Protein AF-A0A645FQR2-F1 (afdb_monomer_lite)

Secondary structure (DSSP, 8-state):
-HHHHHHHHHHHHHHTTSHHHH-TTTGGGHHHHHHHHHHTGGGGGGG---S-----SSHHHHHHHHHHHHHHHHHHHTT---HHHHHHHHHHHHHHHHHHHHHHHHHHHHHHHHTT-

pLDDT: mean 91.31, std 8.26, range [50.12, 98.5]

Organism: NCBI:txid1076179

Foldseek 3Di:
DVVVVLVVLLVLLLCLLAQLS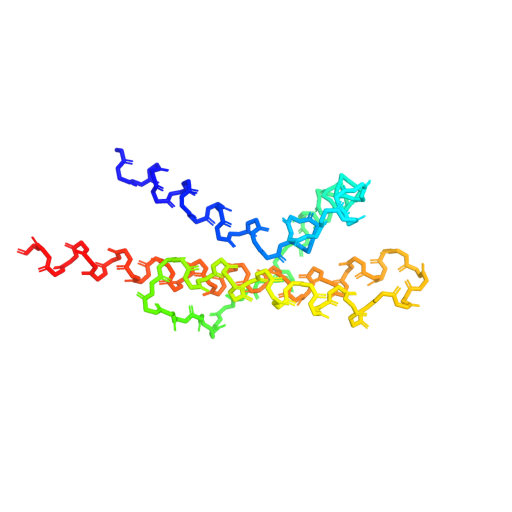LDVVSVVVRVVLVVVCVVCVVVCVVLDQPDDADADQDSVVSSVVNNVVNNVQLVVLVPPPPPNVSSVSSSSPSSNSSVRDSVNSVVNVCCVVVVVD

Structure (mmCIF, N/CA/C/O backbone):
data_AF-A0A645FQR2-F1
#
_entry.id   AF-A0A645FQR2-F1
#
loop_
_atom_site.group_PDB
_atom_site.id
_atom_site.type_symbol
_atom_site.label_atom_id
_atom_site.label_alt_id
_atom_site.label_comp_id
_atom_site.label_asym_id
_atom_site.label_entity_id
_atom_site.label_seq_id
_atom_site.pdbx_PDB_ins_code
_atom_site.Cartn_x
_atom_site.Cartn_y
_atom_site.Cartn_z
_atom_site.occupancy
_atom_site.B_iso_or_equiv
_atom_site.auth_seq_id
_atom_site.auth_comp_id
_atom_site.auth_asym_id
_atom_site.auth_atom_id
_atom_site.pdbx_PDB_model_num
ATOM 1 N N . MET A 1 1 ? -23.483 8.282 6.544 1.00 84.06 1 MET A N 1
ATOM 2 C CA . MET A 1 1 ? -22.256 9.113 6.582 1.00 84.06 1 MET A CA 1
ATOM 3 C C . MET A 1 1 ? -21.019 8.360 7.063 1.00 84.06 1 MET A C 1
ATOM 5 O O . MET A 1 1 ? -19.983 8.531 6.439 1.00 84.06 1 MET A O 1
ATOM 9 N N . ALA A 1 2 ? -21.091 7.517 8.104 1.00 92.44 2 ALA A N 1
ATOM 10 C CA . ALA A 1 2 ? -19.913 6.819 8.646 1.00 92.44 2 ALA A CA 1
ATOM 11 C C . ALA A 1 2 ? -19.062 6.091 7.582 1.00 92.44 2 ALA A C 1
ATOM 13 O O . ALA A 1 2 ? -17.867 6.347 7.478 1.00 92.44 2 ALA A O 1
ATOM 14 N N . MET A 1 3 ? -19.686 5.279 6.720 1.00 95.19 3 MET A N 1
ATOM 15 C CA . MET A 1 3 ? -18.964 4.547 5.667 1.00 95.19 3 MET A CA 1
ATOM 16 C C . MET A 1 3 ? -18.325 5.453 4.606 1.00 95.19 3 MET A C 1
ATOM 18 O O . MET A 1 3 ? -17.286 5.108 4.054 1.00 95.19 3 MET A O 1
ATOM 22 N N . THR A 1 4 ? -18.901 6.629 4.346 1.00 97.19 4 THR A N 1
ATOM 23 C CA . THR A 1 4 ? -18.323 7.619 3.425 1.00 97.19 4 THR A CA 1
ATOM 24 C C . THR A 1 4 ? -17.014 8.176 3.980 1.00 97.19 4 THR A C 1
ATOM 26 O O . THR A 1 4 ? -16.020 8.232 3.261 1.00 97.19 4 THR A O 1
ATOM 29 N N . TYR A 1 5 ? -16.987 8.538 5.267 1.00 96.69 5 TYR A N 1
ATOM 30 C CA . TYR A 1 5 ? -15.770 9.030 5.917 1.00 96.69 5 TYR A CA 1
ATOM 31 C C . TYR A 1 5 ? -14.733 7.931 6.129 1.00 96.69 5 TYR A C 1
ATOM 33 O O . TYR A 1 5 ? -13.548 8.190 5.944 1.00 96.69 5 TYR A O 1
ATOM 41 N N . LEU A 1 6 ? -15.162 6.702 6.434 1.00 96.44 6 LEU A N 1
ATOM 42 C CA . LEU A 1 6 ? -14.254 5.558 6.472 1.00 96.44 6 LEU A CA 1
ATOM 43 C C . LEU A 1 6 ? -13.594 5.342 5.105 1.00 96.44 6 LEU A C 1
ATOM 45 O O . LEU A 1 6 ? -12.381 5.179 5.042 1.00 96.44 6 LEU A O 1
ATOM 49 N N . GLY A 1 7 ? -14.373 5.418 4.019 1.00 97.81 7 GLY A N 1
ATOM 50 C CA . GLY A 1 7 ? -13.866 5.363 2.647 1.00 97.81 7 GLY A CA 1
ATOM 51 C C . GLY A 1 7 ? -12.825 6.447 2.355 1.00 97.81 7 GLY A C 1
ATOM 52 O O . GLY A 1 7 ? -11.746 6.144 1.854 1.00 97.81 7 GLY A O 1
ATOM 53 N N . ALA A 1 8 ? -13.109 7.697 2.729 1.00 97.25 8 ALA A N 1
ATOM 54 C CA . ALA A 1 8 ? -12.162 8.803 2.583 1.00 97.25 8 ALA A CA 1
ATOM 55 C C . ALA A 1 8 ? -10.878 8.603 3.414 1.00 97.25 8 ALA A C 1
ATOM 57 O O . ALA A 1 8 ? -9.786 8.912 2.944 1.00 97.25 8 ALA A O 1
ATOM 58 N N . ALA A 1 9 ? -10.988 8.051 4.625 1.00 96.62 9 ALA A N 1
ATOM 59 C CA . ALA A 1 9 ? -9.836 7.774 5.478 1.00 96.62 9 ALA A CA 1
ATOM 60 C C . ALA A 1 9 ? -8.941 6.670 4.893 1.00 96.62 9 ALA A C 1
ATOM 62 O O . ALA A 1 9 ? -7.728 6.853 4.786 1.00 96.62 9 ALA A O 1
ATOM 63 N N . VAL A 1 10 ? -9.521 5.545 4.453 1.00 98.00 10 VAL A N 1
ATOM 64 C CA . VAL A 1 10 ? -8.721 4.465 3.849 1.00 98.00 10 VAL A CA 1
ATOM 65 C C . VAL A 1 10 ? -8.164 4.839 2.481 1.00 98.00 10 VAL A C 1
ATOM 67 O O . VAL A 1 10 ? -7.110 4.332 2.118 1.00 98.00 10 VAL A O 1
ATOM 70 N N . HIS A 1 11 ? -8.795 5.763 1.754 1.00 97.25 11 HIS A N 1
ATOM 71 C CA . HIS A 1 11 ? -8.223 6.324 0.531 1.00 97.25 11 HIS A CA 1
ATOM 72 C C . HIS A 1 11 ? -6.865 6.998 0.797 1.00 97.25 11 HIS A C 1
ATOM 74 O O . HIS A 1 11 ? -5.898 6.700 0.104 1.00 97.25 11 HIS A O 1
ATOM 80 N N . LEU A 1 12 ? -6.739 7.798 1.864 1.00 96.94 12 LEU A N 1
ATOM 81 C CA . LEU A 1 12 ? -5.453 8.402 2.252 1.00 96.94 12 LEU A CA 1
ATOM 82 C C . LEU A 1 12 ? -4.403 7.347 2.643 1.00 96.94 12 LEU A C 1
ATOM 84 O O . LEU A 1 12 ? -3.225 7.468 2.298 1.00 96.94 12 LEU A O 1
ATOM 88 N N . ILE A 1 13 ? -4.824 6.282 3.332 1.00 97.88 13 ILE A N 1
ATOM 89 C CA . ILE A 1 13 ? -3.946 5.149 3.667 1.00 97.88 13 ILE A CA 1
ATOM 90 C C . ILE A 1 13 ? -3.472 4.437 2.394 1.00 97.88 13 ILE A C 1
ATOM 92 O O . ILE A 1 13 ? -2.301 4.071 2.300 1.00 97.88 13 ILE A O 1
ATOM 96 N N . GLN A 1 14 ? -4.338 4.267 1.397 1.00 97.19 14 GLN A N 1
ATOM 97 C CA . GLN A 1 14 ? -3.989 3.646 0.119 1.00 97.19 14 GLN A CA 1
ATOM 98 C C . GLN A 1 14 ? -3.032 4.526 -0.690 1.00 97.19 14 GLN A C 1
ATOM 100 O O . GLN A 1 14 ? -2.008 4.023 -1.155 1.00 97.19 14 GLN A O 1
ATOM 105 N N . ASP A 1 15 ? -3.286 5.830 -0.782 1.00 95.00 15 ASP A N 1
ATOM 106 C CA . ASP A 1 15 ? -2.410 6.773 -1.486 1.00 95.00 15 ASP A CA 1
ATOM 107 C C . ASP A 1 15 ? -1.002 6.800 -0.877 1.00 95.00 15 ASP A C 1
ATOM 109 O O . ASP A 1 15 ? -0.005 6.813 -1.598 1.00 95.00 15 ASP A O 1
ATOM 113 N N . SER A 1 16 ? -0.882 6.689 0.449 1.00 96.31 16 SER A N 1
ATOM 114 C CA . SER A 1 16 ? 0.429 6.627 1.111 1.00 96.31 16 SER A CA 1
ATOM 115 C C . SER A 1 16 ? 1.278 5.402 0.724 1.00 96.31 16 SER A C 1
ATOM 117 O O . SER A 1 16 ? 2.482 5.392 0.966 1.00 96.31 16 SER A O 1
ATOM 119 N N . THR A 1 17 ? 0.696 4.380 0.081 1.00 96.75 17 THR A N 1
ATOM 120 C CA . THR A 1 17 ? 1.452 3.232 -0.459 1.00 96.75 17 THR A CA 1
ATOM 121 C C . THR A 1 17 ? 2.096 3.503 -1.816 1.00 96.75 17 THR A C 1
ATOM 123 O O . THR A 1 17 ? 2.957 2.737 -2.255 1.00 96.75 17 THR A O 1
ATOM 126 N N . VAL A 1 18 ? 1.696 4.575 -2.498 1.00 93.94 18 VAL A N 1
ATOM 127 C CA . VAL A 1 18 ? 2.206 4.935 -3.819 1.00 93.94 18 VAL A CA 1
ATOM 128 C C . VAL A 1 18 ? 3.432 5.837 -3.632 1.00 93.94 18 VAL A C 1
ATOM 130 O O . VAL A 1 18 ? 3.309 6.945 -3.106 1.00 93.94 18 VAL A O 1
ATOM 133 N N . PRO A 1 19 ? 4.631 5.426 -4.086 1.00 91.94 19 PRO A N 1
ATOM 134 C CA . PRO A 1 19 ? 5.868 6.157 -3.794 1.00 91.94 19 PRO A CA 1
ATOM 135 C C . PRO A 1 19 ? 5.851 7.621 -4.251 1.00 91.94 19 PRO A C 1
ATOM 137 O O . PRO A 1 19 ? 6.482 8.478 -3.640 1.00 91.94 19 PRO A O 1
ATOM 140 N N . GLN A 1 20 ? 5.117 7.919 -5.325 1.00 89.69 20 GLN A N 1
ATOM 141 C CA . GLN A 1 20 ? 5.004 9.260 -5.889 1.00 89.69 20 GLN A CA 1
ATO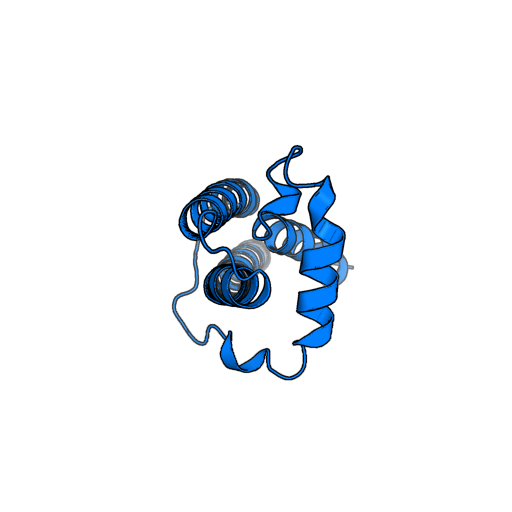M 142 C C . GLN A 1 20 ? 4.190 10.233 -5.022 1.00 89.69 20 GLN A C 1
ATOM 144 O O . GLN A 1 20 ? 4.345 11.439 -5.203 1.00 89.69 20 GLN A O 1
ATOM 149 N N . HIS A 1 21 ? 3.367 9.744 -4.087 1.00 89.75 21 HIS A N 1
ATOM 150 C CA . HIS A 1 21 ? 2.668 10.584 -3.107 1.00 89.75 21 HIS A CA 1
ATOM 151 C C . HIS A 1 21 ? 3.537 10.891 -1.873 1.00 89.75 21 HIS A C 1
ATOM 153 O O . HIS A 1 21 ? 3.281 11.873 -1.184 1.00 89.75 21 HIS A O 1
ATOM 159 N N . GLY A 1 22 ? 4.593 10.106 -1.622 1.00 85.12 22 GLY A N 1
ATOM 160 C CA . GLY A 1 22 ? 5.522 10.299 -0.499 1.00 85.12 22 GLY A CA 1
ATOM 161 C C . GLY A 1 22 ? 6.799 11.087 -0.825 1.00 85.12 22 GLY A C 1
ATOM 162 O O . GLY A 1 22 ? 7.527 11.462 0.091 1.00 85.12 22 GLY A O 1
ATOM 163 N N . ASP A 1 23 ? 7.097 11.344 -2.103 1.00 84.19 23 ASP A N 1
ATOM 164 C CA . ASP A 1 23 ? 8.317 12.041 -2.535 1.00 84.19 23 ASP A CA 1
ATOM 165 C C . ASP A 1 23 ? 8.016 13.075 -3.638 1.00 84.19 23 ASP A C 1
ATOM 167 O O . ASP A 1 23 ? 7.662 12.736 -4.773 1.00 84.19 23 ASP A O 1
ATOM 171 N N . ILE A 1 24 ? 8.207 14.360 -3.316 1.00 74.38 24 ILE A N 1
ATOM 172 C CA . ILE A 1 24 ? 7.940 15.492 -4.218 1.00 74.38 24 ILE A CA 1
ATOM 173 C C . ILE A 1 24 ? 8.781 15.451 -5.502 1.00 74.38 24 ILE A C 1
ATOM 175 O O . ILE A 1 24 ? 8.347 15.935 -6.550 1.00 74.38 24 ILE A O 1
ATOM 179 N N . TYR A 1 25 ? 9.965 14.835 -5.464 1.00 75.25 25 TYR A N 1
ATOM 180 C CA . TYR A 1 25 ? 10.807 14.668 -6.646 1.00 75.25 25 TYR A CA 1
ATOM 181 C C . TYR A 1 25 ? 10.265 13.573 -7.574 1.00 75.25 25 TYR A C 1
ATOM 183 O O . TYR A 1 25 ? 10.441 13.650 -8.794 1.00 75.25 25 TYR A O 1
ATOM 191 N N . LEU A 1 26 ? 9.543 12.591 -7.024 1.00 76.38 26 LEU A N 1
ATOM 192 C CA . LEU A 1 26 ? 8.863 11.538 -7.784 1.00 76.38 26 LEU A CA 1
ATOM 193 C C . LEU A 1 26 ? 7.500 11.976 -8.321 1.00 76.38 26 LEU A C 1
ATOM 195 O O . LEU A 1 26 ? 7.019 11.386 -9.300 1.00 76.38 26 LEU A O 1
ATOM 199 N N . LEU A 1 27 ? 6.924 13.044 -7.760 1.00 71.44 27 LEU A N 1
ATOM 200 C CA . LEU A 1 27 ? 5.627 13.589 -8.149 1.00 71.44 27 LEU A CA 1
ATOM 201 C C . LEU A 1 27 ? 5.539 13.844 -9.656 1.00 71.44 27 LEU A C 1
ATOM 203 O O . LEU A 1 27 ? 4.541 13.502 -10.269 1.00 71.44 27 LEU A O 1
ATOM 207 N N . LYS A 1 28 ? 6.588 14.327 -10.331 1.00 73.25 28 LYS A N 1
ATOM 208 C CA . LYS A 1 28 ? 6.548 14.569 -11.795 1.00 73.25 28 LYS A CA 1
ATOM 209 C C . LYS A 1 28 ? 6.284 13.307 -12.637 1.00 73.25 28 LYS A C 1
ATOM 211 O O . LYS A 1 28 ? 5.954 13.412 -13.817 1.00 73.25 28 LYS A O 1
ATOM 216 N N . SER A 1 29 ? 6.423 12.117 -12.050 1.00 75.38 29 SER A N 1
ATOM 217 C CA . SER A 1 29 ? 6.197 10.828 -12.707 1.00 75.38 29 SER A CA 1
ATOM 218 C C . SER A 1 29 ? 4.895 10.112 -12.306 1.00 75.38 29 SER A C 1
ATOM 220 O O . SER A 1 29 ? 4.592 9.091 -12.929 1.00 75.38 29 SER A O 1
ATOM 222 N N . HIS A 1 30 ? 4.108 10.646 -11.352 1.00 78.19 30 HIS A N 1
ATOM 223 C CA . HIS A 1 30 ? 2.900 10.000 -10.791 1.00 78.19 30 HIS A CA 1
ATOM 224 C C . HIS A 1 30 ? 1.905 9.575 -11.876 1.00 78.19 30 HIS A C 1
ATOM 226 O O . HIS A 1 30 ? 1.581 8.396 -12.006 1.00 78.19 30 HIS A O 1
ATOM 232 N N . ARG A 1 31 ? 1.554 10.508 -12.772 1.00 83.56 31 ARG A N 1
ATOM 233 C CA . ARG A 1 31 ? 0.567 10.284 -13.833 1.00 83.56 31 ARG A CA 1
ATOM 234 C C . ARG A 1 31 ? 0.917 9.097 -14.728 1.00 83.56 31 ARG A C 1
ATOM 236 O O . ARG A 1 31 ? 0.028 8.378 -15.165 1.00 83.56 31 ARG A O 1
ATOM 243 N N . ARG A 1 32 ? 2.204 8.874 -15.016 1.00 85.75 32 ARG A N 1
ATOM 244 C CA . ARG A 1 32 ? 2.639 7.759 -15.876 1.00 85.75 32 ARG A CA 1
ATOM 245 C C . ARG A 1 32 ? 2.482 6.412 -15.180 1.00 85.75 32 ARG A C 1
ATOM 247 O O . ARG A 1 32 ? 2.169 5.430 -15.845 1.00 85.75 32 ARG A O 1
ATOM 254 N N . PHE A 1 33 ? 2.734 6.366 -13.874 1.00 85.81 33 PHE A N 1
ATOM 255 C CA . PHE A 1 33 ? 2.538 5.157 -13.086 1.00 85.81 33 PHE A CA 1
ATOM 256 C C . PHE A 1 33 ? 1.046 4.843 -12.957 1.00 85.81 33 PHE A C 1
ATOM 258 O O . PHE A 1 33 ? 0.632 3.747 -13.310 1.00 85.81 33 PHE A O 1
ATOM 265 N N . GLU A 1 34 ? 0.218 5.827 -12.610 1.00 83.94 34 GLU A N 1
ATOM 266 C CA . GLU A 1 34 ? -1.240 5.665 -12.513 1.00 83.94 34 GLU A CA 1
ATOM 267 C C . GLU A 1 34 ? -1.907 5.294 -13.845 1.00 83.94 34 GLU A C 1
ATOM 269 O O . GLU A 1 34 ? -2.833 4.486 -13.887 1.00 83.94 34 GLU A O 1
ATOM 274 N N . GLN A 1 35 ? -1.437 5.847 -14.965 1.00 89.06 35 GLN A N 1
ATOM 275 C CA . GLN A 1 35 ? -1.905 5.434 -16.291 1.00 89.06 35 GLN A CA 1
ATOM 276 C C . GLN A 1 35 ? -1.559 3.972 -16.586 1.00 89.06 35 GLN A C 1
ATOM 278 O O . GLN A 1 35 ? -2.379 3.254 -17.151 1.00 89.06 35 GLN A O 1
ATOM 283 N N . TRP A 1 36 ? -0.366 3.522 -16.191 1.00 90.62 36 TRP A N 1
ATOM 284 C CA . TRP A 1 36 ? 0.014 2.119 -16.325 1.00 90.62 36 TRP A CA 1
ATOM 285 C C . TRP A 1 36 ? -0.838 1.214 -15.424 1.00 90.62 36 TRP A C 1
ATOM 287 O O . TRP A 1 36 ? -1.303 0.183 -15.893 1.00 90.62 36 TRP A O 1
ATOM 297 N N . ILE A 1 37 ? -1.119 1.635 -14.187 1.00 86.00 37 ILE A N 1
ATOM 298 C CA . ILE A 1 37 ? -2.035 0.961 -13.250 1.00 86.00 37 ILE A CA 1
ATOM 299 C C . ILE A 1 37 ? -3.410 0.748 -13.900 1.00 86.00 37 ILE A C 1
ATOM 301 O O . ILE A 1 37 ? -3.906 -0.375 -13.925 1.00 86.00 37 ILE A O 1
ATOM 305 N N . LYS A 1 38 ? -3.992 1.796 -14.501 1.00 85.88 38 LYS A N 1
ATOM 306 C CA . LYS A 1 38 ? -5.273 1.708 -15.229 1.00 85.88 38 LYS A CA 1
ATOM 307 C C . LYS A 1 38 ? -5.216 0.731 -16.404 1.00 85.88 38 LYS A C 1
ATOM 309 O O . LYS A 1 38 ? -6.182 0.024 -16.655 1.00 85.88 38 LYS A O 1
ATOM 314 N N . ALA A 1 39 ? -4.087 0.670 -17.108 1.00 87.31 39 ALA A N 1
ATOM 315 C CA . ALA A 1 39 ? -3.907 -0.235 -18.241 1.00 87.31 39 ALA A CA 1
ATOM 316 C C . ALA A 1 39 ? -3.760 -1.713 -17.838 1.00 87.31 39 ALA A C 1
ATOM 318 O O . ALA A 1 39 ? -3.929 -2.584 -18.684 1.00 87.31 39 ALA A O 1
ATOM 319 N N . VAL A 1 40 ? -3.422 -2.008 -16.577 1.00 83.38 40 VAL A N 1
ATOM 320 C CA . VAL A 1 40 ? -3.261 -3.383 -16.073 1.00 83.38 40 VAL A CA 1
ATOM 321 C C . VAL A 1 40 ? -4.358 -3.781 -15.081 1.00 83.38 40 VAL A C 1
ATOM 323 O O . VAL A 1 40 ? -4.229 -4.809 -14.417 1.00 83.38 40 VAL A O 1
ATOM 326 N N . HIS A 1 41 ? -5.436 -2.992 -14.991 1.00 79.19 41 HIS A N 1
ATOM 327 C CA . HIS A 1 41 ? -6.485 -3.149 -13.979 1.00 79.19 41 HIS A CA 1
ATOM 328 C C . HIS A 1 41 ? -7.173 -4.521 -14.016 1.00 79.19 41 HIS A C 1
ATOM 330 O O . HIS A 1 41 ? -7.399 -5.112 -12.965 1.00 79.19 41 HIS A O 1
ATOM 336 N N . ASP A 1 42 ? -7.384 -5.080 -15.212 1.00 84.00 42 ASP A N 1
ATOM 337 C CA . ASP A 1 42 ? -8.026 -6.389 -15.400 1.00 84.00 42 ASP A CA 1
ATOM 338 C C . ASP A 1 42 ? -7.202 -7.542 -14.806 1.00 84.00 42 ASP A C 1
ATOM 340 O O . ASP A 1 42 ? -7.702 -8.640 -14.600 1.00 84.00 42 ASP A O 1
ATOM 344 N N . SER A 1 43 ? -5.920 -7.303 -14.513 1.00 84.44 43 SER A N 1
ATOM 345 C CA . SER A 1 43 ? -5.010 -8.293 -13.932 1.00 84.44 43 SER A CA 1
ATOM 346 C C . SER A 1 43 ? -4.815 -8.133 -12.421 1.00 84.44 43 SER A C 1
ATOM 348 O O . SER A 1 43 ? -3.894 -8.727 -11.857 1.00 84.44 43 SER A O 1
ATOM 350 N N . PHE A 1 44 ? -5.638 -7.315 -11.753 1.00 81.94 44 PHE A N 1
ATOM 351 C CA . PHE A 1 44 ? -5.423 -6.954 -10.349 1.00 81.94 44 PHE A CA 1
ATOM 352 C C . PHE A 1 44 ? -5.552 -8.109 -9.363 1.00 81.94 44 PHE A C 1
ATOM 354 O O . PHE A 1 44 ? -4.912 -8.070 -8.312 1.00 81.94 44 PHE A O 1
ATOM 361 N N . GLU A 1 45 ? -6.296 -9.156 -9.717 1.00 84.12 45 GLU A N 1
ATOM 362 C CA . GLU A 1 45 ? -6.388 -10.380 -8.917 1.00 84.12 45 GLU A CA 1
ATOM 363 C C . GLU A 1 45 ? -5.008 -10.998 -8.644 1.00 84.12 45 GLU A C 1
ATOM 365 O O . GLU A 1 45 ? -4.770 -11.522 -7.558 1.00 84.12 45 GLU A O 1
ATOM 370 N N . ASN A 1 46 ? -4.043 -10.828 -9.558 1.00 87.19 46 ASN A N 1
ATOM 371 C CA . ASN A 1 46 ? -2.664 -11.294 -9.369 1.00 87.19 46 ASN A CA 1
ATOM 372 C C . ASN A 1 46 ? -1.926 -10.584 -8.222 1.00 87.19 46 ASN A C 1
ATOM 374 O O . ASN A 1 46 ? -0.881 -11.053 -7.773 1.00 87.19 46 ASN A O 1
ATOM 378 N N . TYR A 1 47 ? -2.442 -9.446 -7.755 1.00 89.44 47 TYR A N 1
ATOM 379 C CA . TYR A 1 47 ? -1.885 -8.676 -6.645 1.00 89.44 47 TYR A CA 1
ATOM 380 C C . TYR A 1 47 ? -2.739 -8.764 -5.376 1.00 89.44 47 TYR A C 1
ATOM 382 O O . TYR A 1 47 ? -2.500 -8.013 -4.425 1.00 89.44 47 TYR A O 1
ATOM 390 N N . ALA A 1 48 ? -3.745 -9.641 -5.346 1.00 92.69 48 ALA A N 1
ATOM 391 C CA . ALA A 1 48 ? -4.614 -9.803 -4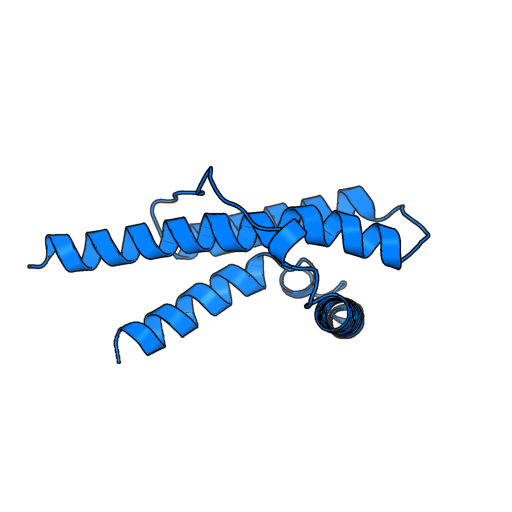.193 1.00 92.69 48 ALA A CA 1
ATOM 392 C C . ALA A 1 48 ? -3.824 -10.289 -2.966 1.00 92.69 48 ALA A C 1
ATOM 394 O O . ALA A 1 48 ? -3.050 -11.246 -3.026 1.00 92.69 48 ALA A O 1
ATOM 395 N N . ALA A 1 49 ? -4.040 -9.638 -1.825 1.00 95.31 49 ALA A N 1
ATOM 396 C CA . ALA A 1 49 ? -3.568 -10.111 -0.534 1.00 95.31 49 ALA A CA 1
ATOM 397 C C . ALA A 1 49 ? -4.708 -10.852 0.170 1.00 95.31 49 ALA A C 1
ATOM 399 O O . ALA A 1 49 ? -5.594 -10.231 0.748 1.00 95.31 49 ALA A O 1
ATOM 400 N N . SER A 1 50 ? -4.671 -12.184 0.153 1.00 92.75 50 SER A N 1
ATOM 401 C CA . SER A 1 50 ? -5.675 -13.029 0.820 1.00 92.75 50 SER A CA 1
ATOM 402 C C . SER A 1 50 ? -5.438 -13.209 2.324 1.00 92.75 50 SER A C 1
ATOM 404 O O . SER A 1 50 ? -6.330 -13.650 3.041 1.00 92.75 50 SER A O 1
ATOM 406 N N . GLN A 1 51 ? -4.237 -12.884 2.812 1.00 93.62 51 GLN A N 1
ATOM 407 C CA . GLN A 1 51 ? -3.832 -13.054 4.209 1.00 93.62 51 GLN A CA 1
ATOM 408 C C . GLN A 1 51 ? -2.702 -12.094 4.612 1.00 93.62 51 GLN A C 1
ATOM 410 O O . GLN A 1 51 ? -2.058 -11.452 3.769 1.00 93.62 51 GLN A O 1
ATOM 415 N N . GLY A 1 52 ? -2.431 -12.046 5.920 1.00 95.25 52 GLY A N 1
ATOM 416 C CA . GLY A 1 52 ? -1.333 -11.271 6.498 1.00 95.25 52 GLY A CA 1
ATOM 417 C C . GLY A 1 52 ? -1.626 -9.777 6.550 1.00 95.25 52 GLY A C 1
ATOM 418 O O . GLY A 1 52 ? -0.809 -8.984 6.083 1.00 95.25 52 GLY A O 1
ATOM 419 N N . GLY A 1 53 ? -2.799 -9.401 7.072 1.00 97.06 53 GLY A N 1
ATOM 420 C CA . GLY A 1 53 ? -3.122 -8.005 7.361 1.00 97.06 53 GLY A CA 1
ATOM 421 C C . GLY A 1 53 ? -2.034 -7.344 8.211 1.00 97.06 53 GLY A C 1
ATOM 422 O O . GLY A 1 53 ? -1.337 -8.003 8.983 1.00 97.06 53 GLY A O 1
ATOM 423 N N . ILE A 1 54 ? -1.866 -6.040 8.033 1.00 98.25 54 ILE A N 1
ATOM 424 C CA . ILE A 1 54 ? -0.943 -5.236 8.831 1.00 98.25 54 ILE A CA 1
ATOM 425 C C . ILE A 1 54 ? -1.814 -4.471 9.813 1.00 98.25 54 ILE A C 1
ATOM 427 O O . ILE A 1 54 ? -2.704 -3.749 9.377 1.00 98.25 54 ILE A O 1
ATOM 431 N N . TYR A 1 55 ? -1.567 -4.649 11.107 1.00 97.25 55 TYR A N 1
ATOM 432 C CA . TYR A 1 55 ? -2.383 -4.098 12.185 1.00 97.25 55 TYR A CA 1
ATOM 433 C C . TYR A 1 55 ? -1.517 -3.175 13.037 1.00 97.25 55 TYR A C 1
ATOM 435 O O . TYR A 1 55 ? -0.554 -3.625 13.654 1.00 97.25 55 TYR A O 1
ATOM 443 N N . LEU A 1 56 ? -1.847 -1.890 13.022 1.00 97.00 56 LEU A N 1
ATOM 444 C CA . LEU A 1 56 ? -1.217 -0.840 13.816 1.00 97.00 56 LEU A CA 1
ATOM 445 C C . LEU A 1 56 ? -2.253 -0.232 14.756 1.00 97.00 56 LEU A C 1
ATOM 447 O O . LEU A 1 56 ? -3.459 -0.345 14.524 1.00 97.00 56 LEU A O 1
ATOM 451 N N . GLU A 1 57 ? -1.784 0.423 15.808 1.00 92.31 57 GLU A N 1
ATOM 452 C CA . GLU A 1 57 ? -2.648 0.943 16.865 1.00 92.31 57 GLU A CA 1
ATOM 453 C C . GLU A 1 57 ? -3.491 2.124 16.376 1.00 92.31 57 GLU A C 1
ATOM 455 O O . GLU A 1 57 ? -4.687 2.184 16.661 1.00 92.31 57 GLU A O 1
ATOM 460 N N . ASN A 1 58 ? -2.918 3.017 15.560 1.00 87.38 58 ASN A N 1
ATOM 461 C CA . ASN A 1 58 ? -3.588 4.236 15.119 1.00 87.38 58 ASN A CA 1
ATOM 462 C C . ASN A 1 58 ? -3.708 4.342 13.578 1.00 87.38 58 ASN A C 1
ATOM 464 O O . ASN A 1 58 ? -2.760 4.000 12.868 1.00 87.38 58 ASN A O 1
ATOM 468 N N . PRO A 1 59 ? -4.836 4.850 13.019 1.00 85.00 59 PRO A N 1
ATOM 469 C CA . PRO A 1 59 ? -4.956 5.181 11.592 1.00 85.00 59 PRO A CA 1
ATOM 470 C C . PRO A 1 59 ? -3.789 6.012 11.010 1.00 85.00 59 PRO A C 1
ATOM 472 O O . PRO A 1 59 ? -3.430 5.814 9.849 1.00 85.00 59 PRO A O 1
ATOM 475 N N . TYR A 1 60 ? -3.169 6.906 11.789 1.00 91.69 60 TYR A N 1
ATOM 476 C CA . TYR A 1 60 ? -2.038 7.726 11.334 1.00 91.69 60 TYR A CA 1
ATOM 477 C C . TYR A 1 60 ? -0.749 6.916 11.128 1.00 91.69 60 TYR A C 1
ATOM 479 O O . TYR A 1 60 ? 0.007 7.202 10.196 1.00 91.69 60 TYR A O 1
ATOM 487 N N . ASP A 1 61 ? -0.529 5.862 11.920 1.00 97.00 61 ASP A N 1
ATOM 488 C CA . ASP A 1 61 ? 0.677 5.027 11.834 1.00 97.00 61 ASP A CA 1
ATOM 489 C C . ASP A 1 61 ? 0.760 4.307 10.485 1.00 97.00 61 ASP A C 1
ATOM 491 O O . ASP A 1 61 ? 1.848 4.076 9.949 1.00 97.00 61 ASP A O 1
ATOM 495 N N . TYR A 1 62 ? -0.396 3.977 9.895 1.00 98.06 62 TYR A N 1
ATOM 496 C CA . TYR A 1 62 ? -0.444 3.353 8.576 1.00 98.06 62 TYR A CA 1
ATOM 497 C C . TYR A 1 62 ? 0.116 4.280 7.505 1.00 98.06 62 TYR A C 1
ATOM 499 O O . TYR A 1 62 ? 0.854 3.804 6.648 1.00 98.06 62 TYR A O 1
ATOM 507 N N . ILE A 1 63 ? -0.181 5.582 7.568 1.00 96.69 63 ILE A N 1
ATOM 508 C CA . ILE A 1 63 ? 0.295 6.562 6.582 1.00 96.69 63 ILE A CA 1
ATOM 509 C C . ILE A 1 63 ? 1.819 6.674 6.648 1.00 96.69 63 ILE A C 1
ATOM 511 O O . ILE A 1 63 ? 2.492 6.564 5.622 1.00 96.69 63 ILE A O 1
ATOM 515 N N . GLU A 1 64 ? 2.378 6.848 7.849 1.00 95.56 64 GLU A N 1
ATOM 516 C CA . GLU A 1 64 ? 3.826 6.987 8.025 1.00 95.56 64 GLU A CA 1
ATOM 517 C C . GLU A 1 64 ? 4.568 5.716 7.593 1.00 95.56 64 GLU A C 1
ATOM 519 O O . GLU A 1 64 ? 5.547 5.779 6.840 1.00 95.56 64 GLU A O 1
ATOM 524 N N . ARG A 1 65 ? 4.083 4.550 8.034 1.00 97.44 65 ARG A N 1
ATOM 525 C CA . ARG A 1 65 ? 4.655 3.251 7.674 1.00 97.44 65 ARG A CA 1
ATOM 526 C C . ARG A 1 65 ? 4.599 3.022 6.163 1.00 97.44 65 ARG A C 1
ATOM 528 O O . ARG A 1 65 ? 5.613 2.663 5.565 1.00 97.44 65 ARG A O 1
ATOM 535 N N . ASN A 1 66 ? 3.439 3.239 5.545 1.00 98.19 66 ASN A N 1
ATOM 536 C CA . ASN A 1 66 ? 3.235 3.020 4.115 1.00 98.19 66 ASN A CA 1
ATOM 537 C C . ASN A 1 66 ? 4.111 3.939 3.269 1.00 98.19 66 ASN A C 1
ATOM 539 O O . ASN A 1 66 ? 4.743 3.451 2.335 1.00 98.19 66 ASN A O 1
ATOM 543 N N . ALA A 1 67 ? 4.220 5.222 3.623 1.00 96.06 67 ALA A N 1
ATOM 544 C CA . ALA A 1 67 ? 5.058 6.166 2.890 1.00 96.06 67 ALA A CA 1
ATOM 545 C C . ALA A 1 67 ? 6.543 5.766 2.939 1.00 96.06 67 ALA A C 1
ATOM 547 O O . ALA A 1 67 ? 7.223 5.751 1.907 1.00 96.06 67 ALA A O 1
ATOM 548 N N . LYS A 1 68 ? 7.049 5.380 4.121 1.00 96.56 68 LYS A N 1
ATOM 549 C CA . LYS A 1 68 ? 8.432 4.898 4.288 1.00 96.56 68 LYS A CA 1
ATOM 550 C C . LYS A 1 68 ? 8.692 3.636 3.463 1.00 96.56 68 LYS A C 1
ATOM 552 O O . LYS A 1 68 ? 9.668 3.590 2.707 1.00 96.56 68 LYS A O 1
ATOM 557 N N . ASP A 1 69 ? 7.808 2.645 3.566 1.00 98.06 69 ASP A N 1
ATOM 558 C CA . ASP A 1 69 ? 7.919 1.387 2.826 1.00 98.06 69 ASP A CA 1
ATOM 559 C C . ASP A 1 69 ? 7.841 1.623 1.309 1.00 98.06 69 ASP A C 1
ATOM 561 O O . ASP A 1 69 ? 8.654 1.084 0.555 1.00 98.06 69 ASP A O 1
ATOM 565 N N . ALA A 1 70 ? 6.925 2.477 0.845 1.00 97.06 70 ALA A N 1
ATOM 566 C CA . ALA A 1 70 ? 6.753 2.814 -0.565 1.00 97.06 70 ALA A CA 1
ATOM 567 C C . ALA A 1 70 ? 8.020 3.441 -1.165 1.00 97.06 70 ALA A C 1
ATOM 569 O O . ALA A 1 70 ? 8.491 3.018 -2.227 1.00 97.06 70 ALA A O 1
ATOM 570 N N . ILE A 1 71 ? 8.633 4.401 -0.468 1.00 95.75 71 ILE A N 1
ATOM 571 C CA . ILE A 1 71 ? 9.895 5.018 -0.900 1.00 95.75 71 ILE A CA 1
ATOM 572 C C . ILE A 1 71 ? 11.020 3.975 -0.942 1.00 95.75 71 ILE A C 1
ATOM 574 O O . ILE A 1 71 ? 11.799 3.937 -1.901 1.00 95.75 71 ILE A O 1
ATOM 578 N N . ALA A 1 72 ? 11.105 3.096 0.060 1.00 97.00 72 ALA A N 1
ATOM 579 C CA . ALA A 1 72 ? 12.099 2.025 0.088 1.00 97.00 72 ALA A CA 1
ATOM 580 C C . ALA A 1 72 ? 11.917 1.035 -1.079 1.00 97.00 72 ALA A C 1
ATOM 582 O O . ALA A 1 72 ? 12.892 0.675 -1.746 1.00 97.00 72 ALA A O 1
ATOM 583 N N . ILE A 1 73 ? 10.673 0.645 -1.379 1.00 96.94 73 ILE A N 1
ATOM 584 C CA . ILE A 1 73 ? 10.309 -0.200 -2.525 1.00 96.94 73 ILE A CA 1
ATOM 585 C C . ILE A 1 73 ? 10.718 0.472 -3.838 1.00 96.94 73 ILE A C 1
ATOM 587 O O . ILE A 1 73 ? 11.351 -0.158 -4.686 1.00 96.94 73 ILE A O 1
ATOM 591 N N . TYR A 1 74 ? 10.412 1.760 -4.008 1.00 94.75 74 TYR A N 1
ATOM 592 C CA . TYR A 1 74 ? 10.803 2.501 -5.204 1.00 94.75 74 TYR A CA 1
ATOM 593 C C . TYR A 1 74 ? 12.323 2.510 -5.397 1.00 94.75 74 TYR A C 1
ATOM 595 O O . TYR A 1 74 ? 12.816 2.176 -6.477 1.00 94.75 74 TYR A O 1
ATOM 603 N N . ARG A 1 75 ? 13.079 2.835 -4.340 1.00 94.62 75 ARG A N 1
ATOM 604 C CA . ARG A 1 75 ? 14.550 2.859 -4.375 1.00 94.62 75 ARG A CA 1
ATOM 605 C C . ARG A 1 75 ? 15.123 1.495 -4.750 1.00 94.62 75 ARG A C 1
ATOM 607 O O . ARG A 1 75 ? 16.005 1.439 -5.606 1.00 94.62 75 ARG A O 1
ATOM 614 N N . ARG A 1 76 ? 14.570 0.407 -4.202 1.00 97.00 76 ARG A N 1
ATOM 615 C CA . ARG A 1 76 ? 14.979 -0.977 -4.498 1.00 97.00 76 ARG A CA 1
ATOM 616 C C . ARG A 1 76 ? 14.902 -1.316 -5.988 1.00 97.00 76 ARG A C 1
ATOM 618 O O . ARG A 1 76 ? 15.768 -2.021 -6.493 1.00 97.00 76 ARG A O 1
ATOM 625 N N . TYR A 1 77 ? 13.890 -0.814 -6.695 1.00 95.62 77 TYR A N 1
ATOM 626 C CA . TYR A 1 77 ? 13.685 -1.103 -8.119 1.00 95.62 77 TYR A CA 1
ATOM 627 C C . TYR A 1 77 ? 14.134 0.030 -9.055 1.00 95.62 77 TYR A C 1
ATOM 629 O O . TYR A 1 77 ? 13.947 -0.068 -10.268 1.00 95.62 77 TYR A O 1
ATOM 637 N N . SER A 1 78 ? 14.744 1.095 -8.526 1.00 91.62 78 SER A N 1
ATOM 638 C CA . SER A 1 78 ? 15.105 2.300 -9.288 1.00 91.62 78 SER A CA 1
ATOM 639 C C . SER A 1 78 ? 16.030 2.025 -10.482 1.00 91.62 78 SER A C 1
ATOM 641 O O . SER A 1 78 ? 15.836 2.623 -11.544 1.00 91.62 78 SER A O 1
ATOM 643 N N . LEU A 1 79 ? 16.956 1.068 -10.338 1.00 94.25 79 LEU A N 1
ATOM 644 C CA . LEU A 1 79 ? 17.953 0.694 -11.351 1.00 94.25 79 LEU A CA 1
ATOM 645 C C . LEU A 1 79 ? 17.395 -0.145 -12.512 1.00 94.25 79 LEU A C 1
ATOM 647 O O . LEU A 1 79 ? 18.097 -0.388 -13.491 1.00 94.25 79 LEU A O 1
ATOM 651 N N . ILE A 1 80 ? 16.136 -0.587 -12.442 1.00 95.88 80 ILE A N 1
ATOM 652 C CA . ILE A 1 80 ? 15.513 -1.328 -13.541 1.00 95.88 80 ILE A CA 1
ATOM 653 C C . ILE A 1 80 ? 15.224 -0.363 -14.693 1.00 95.88 80 ILE A C 1
ATOM 655 O O . ILE A 1 80 ? 14.372 0.524 -14.584 1.00 95.88 80 ILE A O 1
ATOM 659 N N . ALA A 1 81 ? 15.924 -0.564 -15.811 1.00 93.38 81 ALA A N 1
ATOM 660 C CA . ALA A 1 81 ? 15.809 0.273 -17.002 1.00 93.38 81 ALA A CA 1
ATOM 661 C C . ALA A 1 81 ? 14.436 0.142 -17.683 1.00 93.38 81 ALA A C 1
ATOM 663 O O . ALA A 1 81 ? 13.826 1.146 -18.063 1.00 93.38 81 ALA A O 1
ATOM 664 N N . CYS A 1 82 ? 13.916 -1.087 -17.806 1.00 94.50 82 CYS A N 1
ATOM 665 C CA . CYS A 1 82 ? 12.592 -1.323 -18.373 1.00 94.50 82 CYS A CA 1
ATOM 666 C C . CYS A 1 82 ? 11.509 -0.772 -17.439 1.00 94.50 82 CYS A C 1
ATOM 668 O O . CYS A 1 82 ? 11.250 -1.293 -16.353 1.00 94.50 82 CYS A O 1
ATOM 670 N N . ARG A 1 83 ? 10.835 0.295 -17.881 1.00 90.56 83 ARG A N 1
ATOM 671 C CA . ARG A 1 83 ? 9.806 0.974 -17.085 1.00 90.56 83 ARG A CA 1
ATOM 672 C C . ARG A 1 83 ? 8.663 0.040 -16.694 1.00 90.56 83 ARG A C 1
ATOM 674 O O . ARG A 1 83 ? 8.211 0.107 -15.556 1.00 90.56 83 ARG A O 1
ATOM 681 N N . ARG A 1 84 ? 8.198 -0.796 -17.627 1.00 90.75 84 ARG A N 1
ATOM 682 C CA . ARG A 1 84 ? 7.088 -1.727 -17.393 1.00 90.75 84 ARG A CA 1
ATOM 683 C C . ARG A 1 84 ? 7.449 -2.732 -16.303 1.00 90.75 84 ARG A C 1
ATOM 685 O O . ARG A 1 84 ? 6.672 -2.896 -15.371 1.00 90.75 84 ARG A O 1
ATOM 692 N N . ASP A 1 85 ? 8.642 -3.315 -16.371 1.00 93.81 85 ASP A N 1
ATOM 693 C CA . ASP A 1 85 ? 9.105 -4.290 -15.377 1.00 93.81 85 ASP A CA 1
ATOM 694 C C . ASP A 1 85 ? 9.301 -3.643 -14.008 1.00 93.81 85 ASP A C 1
ATOM 696 O O . ASP A 1 85 ? 8.949 -4.219 -12.979 1.00 93.81 85 ASP A O 1
ATOM 700 N N . ARG A 1 86 ? 9.821 -2.411 -13.986 1.00 94.31 86 ARG A N 1
ATOM 701 C CA . ARG A 1 86 ? 9.945 -1.630 -12.755 1.00 94.31 86 ARG A CA 1
ATOM 702 C C . ARG A 1 86 ? 8.581 -1.370 -12.121 1.00 94.31 86 ARG A C 1
ATOM 704 O O . ARG A 1 86 ? 8.417 -1.596 -10.928 1.00 94.31 86 ARG A O 1
ATOM 711 N N . PHE A 1 87 ? 7.607 -0.919 -12.909 1.00 92.88 87 PHE A N 1
ATOM 712 C CA . PHE A 1 87 ? 6.248 -0.669 -12.431 1.00 92.88 87 PHE A CA 1
ATOM 713 C C . PHE A 1 87 ? 5.571 -1.947 -11.943 1.00 92.88 87 PHE A C 1
ATOM 715 O O . PHE A 1 87 ? 5.012 -1.934 -10.854 1.00 92.88 87 PHE A O 1
ATOM 722 N N . TYR A 1 88 ? 5.714 -3.052 -12.675 1.00 93.38 88 TYR A N 1
ATOM 723 C CA . TYR A 1 88 ? 5.208 -4.363 -12.273 1.00 93.38 88 TYR A CA 1
ATOM 724 C C . TYR A 1 88 ? 5.758 -4.803 -10.910 1.00 93.38 88 TYR A C 1
ATOM 726 O O . TYR A 1 88 ? 5.000 -5.195 -10.026 1.00 93.38 88 TYR A O 1
ATOM 734 N N . ARG A 1 89 ? 7.073 -4.675 -10.696 1.00 94.94 89 ARG A N 1
ATOM 735 C CA . ARG A 1 89 ? 7.708 -5.048 -9.422 1.00 94.94 89 ARG A CA 1
ATOM 736 C C . ARG A 1 89 ? 7.314 -4.137 -8.263 1.00 94.94 89 ARG A C 1
ATOM 738 O O . ARG A 1 89 ? 7.131 -4.633 -7.158 1.00 94.94 89 ARG A O 1
AT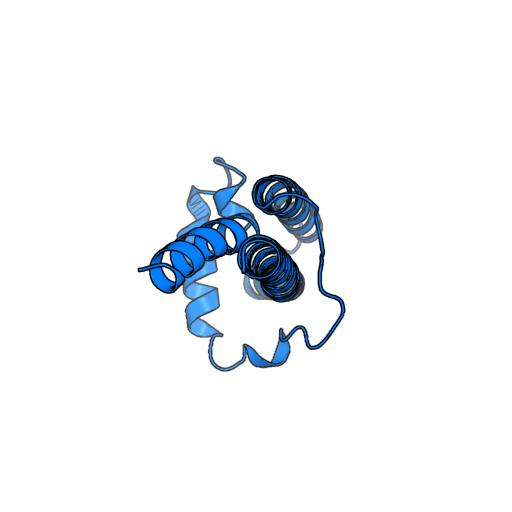OM 745 N N . ILE A 1 90 ? 7.164 -2.833 -8.504 1.00 95.12 90 ILE A N 1
ATOM 746 C CA . ILE A 1 90 ? 6.663 -1.893 -7.491 1.00 95.12 90 ILE A CA 1
ATOM 747 C C . ILE A 1 90 ? 5.205 -2.231 -7.142 1.00 95.12 90 ILE A C 1
ATOM 749 O O . ILE A 1 90 ? 4.891 -2.409 -5.967 1.00 95.12 90 ILE A O 1
ATOM 753 N N . ALA A 1 91 ? 4.338 -2.388 -8.147 1.00 94.19 91 ALA A N 1
ATOM 754 C CA . ALA A 1 91 ? 2.922 -2.733 -7.986 1.00 94.19 91 ALA A CA 1
ATOM 755 C C . ALA A 1 91 ? 2.724 -4.029 -7.192 1.00 94.19 91 ALA A C 1
ATOM 757 O O . ALA A 1 91 ? 1.934 -4.064 -6.250 1.00 94.19 91 ALA A O 1
ATOM 758 N N . GLY A 1 92 ? 3.536 -5.049 -7.488 1.00 94.88 92 GLY A N 1
ATOM 759 C CA . GLY A 1 92 ? 3.546 -6.324 -6.771 1.00 94.88 92 GLY A CA 1
ATOM 760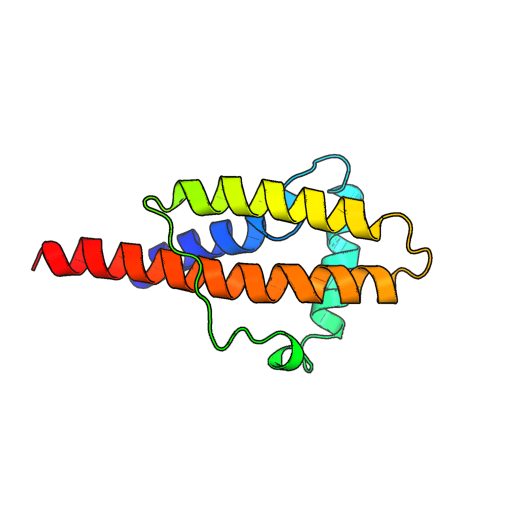 C C . GLY A 1 92 ? 3.934 -6.245 -5.294 1.00 94.88 92 GLY A C 1
ATOM 761 O O . GLY A 1 92 ? 3.870 -7.255 -4.600 1.00 94.88 92 GLY A O 1
ATOM 762 N N . GLN A 1 93 ? 4.347 -5.081 -4.795 1.00 96.44 93 GLN A N 1
ATOM 763 C CA . GLN A 1 93 ? 4.585 -4.841 -3.372 1.00 96.44 93 GLN A CA 1
ATOM 764 C C . GLN A 1 93 ? 3.547 -3.879 -2.788 1.00 96.44 93 GLN A C 1
ATOM 766 O O . GLN A 1 93 ? 2.990 -4.150 -1.725 1.00 96.44 93 GLN A O 1
ATOM 771 N N . ILE A 1 94 ? 3.253 -2.779 -3.488 1.00 95.69 94 ILE A N 1
ATOM 772 C CA . ILE A 1 94 ? 2.395 -1.721 -2.942 1.00 95.69 94 ILE A CA 1
ATOM 773 C C . ILE A 1 94 ? 0.911 -2.107 -2.922 1.00 95.69 94 ILE A C 1
ATOM 775 O O . ILE A 1 94 ? 0.213 -1.738 -1.984 1.00 95.69 94 ILE A O 1
ATOM 779 N N . PHE A 1 95 ? 0.417 -2.899 -3.883 1.00 95.31 95 PHE A N 1
ATOM 780 C CA . PHE A 1 95 ? -0.996 -3.299 -3.905 1.00 95.31 95 PHE A CA 1
ATOM 781 C C . PHE A 1 95 ? -1.356 -4.274 -2.779 1.00 95.31 95 PHE A C 1
ATOM 783 O O . PHE A 1 95 ? -2.356 -4.031 -2.095 1.00 95.31 95 PHE A O 1
ATOM 790 N N . PRO A 1 96 ? -0.558 -5.327 -2.501 1.00 97.12 96 PRO A N 1
ATOM 791 C CA . PRO A 1 96 ? -0.754 -6.114 -1.290 1.00 97.12 96 PRO A CA 1
ATOM 792 C C . PRO A 1 96 ? -0.636 -5.269 -0.017 1.00 97.12 96 PRO A C 1
ATOM 794 O O . PRO A 1 96 ? -1.411 -5.459 0.916 1.00 97.12 96 PRO A O 1
ATOM 797 N N . MET A 1 97 ? 0.305 -4.318 0.036 1.00 98.00 97 MET A N 1
ATOM 798 C CA . MET A 1 97 ? 0.482 -3.430 1.192 1.00 98.00 97 MET A CA 1
ATOM 799 C C . MET A 1 97 ? -0.750 -2.547 1.442 1.00 98.00 97 MET A C 1
ATOM 801 O O . MET A 1 97 ? -1.198 -2.440 2.585 1.00 98.00 97 MET A O 1
ATOM 805 N N . ALA A 1 98 ? -1.343 -1.984 0.386 1.00 97.75 98 ALA A N 1
ATOM 806 C CA . ALA A 1 98 ? -2.570 -1.194 0.456 1.00 97.75 98 ALA A CA 1
ATOM 807 C C . ALA A 1 98 ? -3.744 -2.015 1.005 1.00 97.75 98 ALA A C 1
ATOM 809 O O . ALA A 1 98 ? -4.435 -1.569 1.919 1.00 97.75 98 ALA A O 1
ATOM 810 N N . GLN A 1 99 ? -3.928 -3.246 0.519 1.00 98.06 99 GLN A N 1
ATOM 811 C CA . GLN A 1 99 ? -4.971 -4.154 1.012 1.00 98.06 99 GLN A CA 1
ATOM 812 C C . GLN A 1 99 ? -4.749 -4.533 2.482 1.00 98.06 99 GLN A C 1
ATOM 814 O O . GLN A 1 99 ? -5.664 -4.443 3.300 1.00 98.06 99 GLN A O 1
ATOM 819 N N . ARG A 1 100 ? -3.515 -4.903 2.844 1.00 98.50 100 ARG A N 1
ATOM 820 C CA . ARG A 1 100 ? -3.163 -5.339 4.203 1.00 98.50 100 ARG A CA 1
ATOM 821 C C . ARG A 1 100 ? -3.315 -4.233 5.242 1.00 98.50 100 ARG A C 1
ATOM 823 O O . ARG A 1 100 ? -3.779 -4.517 6.340 1.00 98.50 100 ARG A O 1
ATOM 830 N N . THR A 1 101 ? -2.942 -2.999 4.911 1.00 98.50 101 THR A N 1
ATOM 831 C CA . THR A 1 101 ? -3.109 -1.848 5.816 1.00 98.50 101 THR A CA 1
ATOM 832 C C . THR A 1 101 ? -4.541 -1.324 5.853 1.00 98.50 101 THR A C 1
ATOM 834 O O . THR A 1 101 ? -5.010 -0.932 6.918 1.00 98.50 101 THR A O 1
ATOM 837 N N . THR A 1 102 ? -5.283 -1.413 4.742 1.00 98.31 102 THR A N 1
ATOM 838 C CA . THR A 1 102 ? -6.736 -1.160 4.734 1.00 98.31 102 THR A CA 1
ATOM 839 C C . THR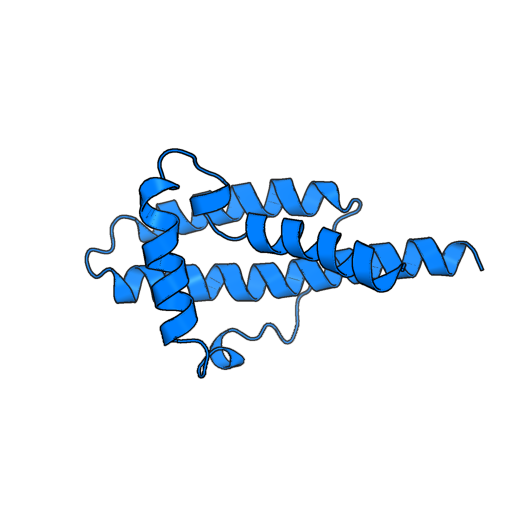 A 1 102 ? -7.455 -2.115 5.692 1.00 98.31 102 THR A C 1
ATOM 841 O O . THR A 1 102 ? -8.280 -1.672 6.488 1.00 98.31 102 THR A O 1
ATOM 844 N N . ALA A 1 103 ? -7.101 -3.407 5.685 1.00 98.00 103 ALA A N 1
ATOM 845 C CA . ALA A 1 103 ? -7.659 -4.388 6.616 1.00 98.00 103 ALA A CA 1
ATOM 846 C C . ALA A 1 103 ? -7.383 -4.029 8.089 1.00 98.00 103 ALA A C 1
ATOM 848 O O . ALA A 1 103 ? -8.271 -4.163 8.930 1.00 98.00 103 ALA A O 1
ATOM 849 N N . GLY A 1 104 ? -6.182 -3.528 8.395 1.00 97.50 104 GLY A N 1
ATOM 850 C CA . GLY A 1 104 ? -5.851 -3.016 9.725 1.00 97.50 104 GLY A CA 1
ATOM 851 C C . GLY A 1 104 ? -6.705 -1.820 10.133 1.00 97.50 104 GLY A C 1
ATOM 852 O O . GLY A 1 104 ? -7.311 -1.826 11.201 1.00 97.50 104 GLY A O 1
ATOM 853 N N . CYS A 1 105 ? -6.828 -0.822 9.256 1.00 97.38 105 CYS A N 1
ATOM 854 C CA . CYS A 1 105 ? -7.659 0.352 9.521 1.00 97.38 105 CYS A CA 1
ATOM 855 C C . CYS A 1 105 ? -9.136 -0.016 9.743 1.00 97.38 105 CYS A C 1
ATOM 857 O O . CYS A 1 105 ? -9.771 0.509 10.658 1.00 97.38 105 CYS A O 1
ATOM 859 N N . PHE A 1 106 ? -9.673 -0.966 8.971 1.00 96.62 106 PHE A N 1
ATOM 860 C CA . PHE A 1 106 ? -11.025 -1.482 9.189 1.00 96.62 106 PHE A CA 1
ATOM 861 C C . PHE A 1 106 ? -11.183 -2.172 10.543 1.00 96.62 106 PHE A C 1
ATOM 863 O O . PHE A 1 106 ? -12.206 -1.970 11.195 1.00 96.62 106 PHE A O 1
ATOM 870 N N . LEU A 1 107 ? -10.183 -2.931 11.003 1.00 95.38 107 LEU A N 1
ATOM 871 C CA . LEU A 1 107 ? -10.221 -3.525 12.338 1.00 95.38 107 LEU A CA 1
ATOM 872 C C . LEU A 1 107 ? -10.225 -2.450 13.433 1.00 95.38 107 LEU A C 1
ATOM 874 O O . LEU A 1 107 ? -10.988 -2.573 14.388 1.00 95.38 107 LEU A O 1
ATOM 878 N N . ASN A 1 108 ? -9.422 -1.394 13.283 1.00 94.56 108 ASN A N 1
ATOM 879 C CA . ASN A 1 108 ? -9.397 -0.279 14.233 1.00 94.56 108 ASN A CA 1
ATOM 880 C C . ASN A 1 108 ? -10.765 0.408 14.302 1.00 94.56 108 ASN A C 1
ATOM 882 O O . ASN A 1 108 ? -11.300 0.601 15.388 1.00 94.56 108 ASN A O 1
ATOM 886 N N . PHE A 1 109 ? -11.364 0.708 13.145 1.00 94.88 109 PHE A N 1
ATOM 887 C CA . PHE A 1 109 ? -12.706 1.285 13.078 1.00 94.88 109 PHE A CA 1
ATOM 888 C C . PHE A 1 109 ? -13.756 0.375 13.728 1.00 94.88 109 PHE A C 1
ATOM 890 O O . PHE A 1 109 ? -14.575 0.844 14.514 1.00 94.88 109 PHE A O 1
ATOM 897 N N . TYR A 1 110 ? -13.724 -0.924 13.423 1.00 94.06 110 TYR A N 1
ATOM 898 C CA . TYR A 1 110 ? -14.662 -1.893 13.984 1.00 94.06 110 TYR A CA 1
ATOM 899 C C . TYR A 1 110 ? -14.565 -1.970 15.511 1.00 94.06 110 TYR A C 1
ATOM 901 O O . TYR A 1 110 ? -15.594 -1.932 16.178 1.00 94.06 110 TYR A O 1
ATOM 909 N N . LYS A 1 111 ? -13.348 -2.037 16.064 1.00 92.50 111 LYS A N 1
ATOM 910 C CA . LYS A 1 111 ? -13.123 -2.053 17.517 1.00 92.50 111 LYS A CA 1
ATOM 911 C C . LYS A 1 111 ? -13.618 -0.769 18.177 1.00 92.50 111 LYS A C 1
ATOM 913 O O . LYS A 1 111 ? -14.398 -0.837 19.115 1.00 92.50 111 LYS A O 1
ATOM 918 N N . GLU A 1 112 ? -13.251 0.385 17.629 1.00 92.00 112 GLU A N 1
ATOM 919 C CA . GLU A 1 112 ? -13.607 1.692 18.193 1.00 92.00 112 GLU A CA 1
ATOM 920 C C . GLU A 1 112 ? -15.123 1.945 18.210 1.00 92.00 112 GLU A C 1
ATOM 922 O O . GLU A 1 112 ? -15.643 2.605 19.108 1.00 92.00 112 GLU A O 1
ATOM 927 N N . VAL A 1 113 ? -15.846 1.445 17.203 1.00 91.69 113 VAL A N 1
ATOM 928 C CA . VAL A 1 113 ? -17.312 1.545 17.151 1.00 91.69 113 VAL A CA 1
ATOM 929 C C . VAL A 1 113 ? -17.972 0.457 17.999 1.00 91.69 113 VAL A C 1
ATOM 931 O O . VAL A 1 113 ? -18.968 0.738 18.658 1.00 91.69 113 VAL A O 1
ATOM 934 N N . GLY A 1 114 ? -17.431 -0.763 17.999 1.00 83.56 114 GLY A N 1
ATOM 935 C CA . GLY A 1 114 ? -17.978 -1.909 18.728 1.00 83.56 114 GLY A CA 1
ATOM 936 C C . GLY A 1 114 ? -17.797 -1.837 20.245 1.00 83.56 114 GLY A C 1
ATOM 937 O O . GLY A 1 114 ? -18.665 -2.303 20.965 1.00 83.56 114 GLY A O 1
ATOM 938 N N . GLU A 1 115 ? -16.725 -1.217 20.743 1.00 72.50 115 GLU A N 1
ATOM 939 C CA . GLU A 1 115 ? -16.515 -0.970 22.181 1.00 72.50 115 GLU A CA 1
ATOM 940 C C . GLU A 1 115 ? -17.431 0.131 22.745 1.00 72.50 115 GLU A C 1
ATOM 942 O O . GLU A 1 115 ? -17.515 0.313 23.959 1.00 72.50 115 GLU A O 1
ATOM 947 N N . LYS A 1 116 ? -18.121 0.880 21.876 1.00 57.03 116 LYS A N 1
ATOM 948 C CA . LYS A 1 116 ? -19.026 1.981 22.247 1.00 57.03 116 LYS A CA 1
ATOM 949 C C . LYS A 1 116 ? -20.512 1.613 22.174 1.00 57.03 116 LYS A C 1
ATOM 951 O O . LYS A 1 116 ? -21.348 2.501 22.346 1.00 57.03 116 LYS A O 1
ATOM 956 N N . ILE A 1 117 ? -20.833 0.348 21.896 1.00 50.12 117 ILE A N 1
ATOM 957 C CA . ILE A 1 117 ? -22.194 -0.215 21.864 1.00 50.12 117 ILE A CA 1
ATOM 958 C C . ILE A 1 117 ? -22.351 -1.152 23.058 1.00 50.12 117 ILE A C 1
ATOM 960 O O . ILE A 1 117 ? -23.411 -1.066 23.716 1.00 50.12 117 ILE A O 1
#

Radius of gyration: 15.12 Å; chains: 1; bounding box: 40×28×41 Å

Sequence (117 aa):
MAMTYLGAAVHLIQDSTVPQHGDIYLLKSHRRFEQWIKAVHDSFENYAASQGGIYLENPYDYIERNAKDAIAIYRRYSLIACRRDRFYRIAGQIFPMAQRTTAGCFLNFYKEVGEKI

InterPro domains:
  IPR001531 Zinc-dependent phospholipase C [PS51346] (1-117)
  IPR008947 Phospholipase C/P1 nuclease domain superfamily [G3DSA:1.10.575.10] (1-116)
  IPR008947 Phospholipase C/P1 nuclease domain superfamily [SSF48537] (1-114)